Protein AF-A0A535ITK2-F1 (afdb_monomer_lite)

Foldseek 3Di:
DDFDAQPCLQVLLVVQLVVLCVVPNDDPVSNVNSNLLSNLSSVQCRPDPHCVSVVPDDPVNSVVSSVVVCVVVCVVVDPPD

Structure (mmCIF, N/CA/C/O backbone):
data_AF-A0A535ITK2-F1
#
_entry.id   AF-A0A535ITK2-F1
#
loop_
_atom_site.group_PDB
_atom_site.id
_atom_site.type_symbol
_atom_site.label_atom_id
_atom_site.label_alt_id
_atom_site.label_comp_id
_atom_site.label_asym_id
_atom_site.label_entity_id
_atom_site.label_seq_id
_atom_site.pdbx_PDB_ins_code
_atom_site.Cartn_x
_atom_site.Cartn_y
_atom_site.Cartn_z
_atom_site.occupancy
_atom_site.B_iso_or_equiv
_atom_site.auth_seq_id
_atom_site.auth_comp_id
_atom_site.auth_asym_id
_atom_site.auth_atom_id
_atom_site.pdbx_PDB_model_num
ATOM 1 N N . GLU A 1 1 ? 10.929 -11.335 1.767 1.00 53.31 1 GLU A N 1
ATOM 2 C CA . GLU A 1 1 ? 10.821 -10.058 1.036 1.00 53.31 1 GLU A CA 1
ATOM 3 C C . GLU A 1 1 ? 12.208 -9.666 0.539 1.00 53.31 1 GLU A C 1
ATOM 5 O O . GLU A 1 1 ? 13.170 -9.867 1.276 1.00 53.31 1 GLU A O 1
ATOM 10 N N . THR A 1 2 ? 12.342 -9.198 -0.703 1.00 68.06 2 THR A N 1
ATOM 11 C CA . THR A 1 2 ? 13.630 -8.761 -1.271 1.00 68.06 2 THR A CA 1
ATOM 12 C C . THR A 1 2 ? 13.471 -7.322 -1.734 1.00 68.06 2 THR A C 1
ATOM 14 O O . THR A 1 2 ? 12.856 -7.076 -2.767 1.00 68.06 2 THR A O 1
ATOM 17 N N . VAL A 1 3 ? 14.013 -6.382 -0.962 1.00 71.38 3 VAL A N 1
ATOM 18 C CA . VAL A 1 3 ? 14.058 -4.960 -1.325 1.00 71.38 3 VAL A CA 1
ATOM 19 C C . VAL A 1 3 ? 14.998 -4.792 -2.519 1.00 71.38 3 VAL A C 1
ATOM 21 O O . VAL A 1 3 ? 16.150 -5.224 -2.457 1.00 71.38 3 VAL A O 1
ATOM 24 N N . ARG A 1 4 ? 14.505 -4.196 -3.607 1.00 79.25 4 ARG A N 1
ATOM 25 C CA . ARG A 1 4 ? 15.269 -3.947 -4.840 1.00 79.25 4 ARG A CA 1
ATOM 26 C C . ARG A 1 4 ? 15.500 -2.464 -5.103 1.00 79.25 4 ARG A C 1
ATOM 28 O O . ARG A 1 4 ? 16.617 -2.096 -5.448 1.00 79.25 4 ARG A O 1
ATOM 35 N N . ASP A 1 5 ? 14.480 -1.629 -4.930 1.00 83.31 5 ASP A N 1
ATOM 36 C CA . ASP A 1 5 ? 14.545 -0.185 -5.181 1.00 83.31 5 ASP A CA 1
ATOM 37 C C . ASP A 1 5 ? 13.661 0.550 -4.163 1.00 83.31 5 ASP A C 1
ATOM 39 O O . ASP A 1 5 ? 12.448 0.444 -4.248 1.00 83.31 5 ASP A O 1
ATOM 43 N N . PRO A 1 6 ? 14.209 1.287 -3.183 1.00 82.88 6 PRO A N 1
ATOM 44 C CA . PRO A 1 6 ? 13.389 1.961 -2.175 1.00 82.88 6 PRO A CA 1
ATOM 45 C C . PRO A 1 6 ? 12.614 3.178 -2.717 1.00 82.88 6 PRO A C 1
ATOM 47 O O . PRO A 1 6 ? 11.815 3.775 -1.988 1.00 82.88 6 PRO A O 1
ATOM 50 N N . THR A 1 7 ? 12.869 3.595 -3.961 1.00 89.06 7 THR A N 1
ATOM 51 C CA . THR A 1 7 ? 12.293 4.811 -4.542 1.00 89.06 7 THR A CA 1
ATOM 52 C C . THR A 1 7 ? 10.771 4.714 -4.636 1.00 89.06 7 THR A C 1
ATOM 54 O O . THR A 1 7 ? 10.220 3.738 -5.133 1.00 89.06 7 THR A O 1
ATOM 57 N N . GLY A 1 8 ? 10.070 5.756 -4.182 1.00 90.25 8 GLY A N 1
ATOM 58 C CA . GLY A 1 8 ? 8.610 5.845 -4.287 1.00 90.25 8 GLY A CA 1
ATOM 59 C C . GLY A 1 8 ? 7.826 5.113 -3.193 1.00 90.25 8 GLY A C 1
ATOM 60 O O . GLY A 1 8 ? 6.601 5.202 -3.184 1.00 90.25 8 GLY A O 1
ATOM 61 N N . ALA A 1 9 ? 8.480 4.457 -2.226 1.00 94.69 9 ALA A N 1
ATOM 62 C CA . ALA A 1 9 ? 7.785 3.816 -1.103 1.00 94.69 9 ALA A CA 1
ATOM 63 C C . ALA A 1 9 ? 6.958 4.805 -0.263 1.00 94.69 9 ALA A C 1
ATOM 65 O O . ALA A 1 9 ? 5.833 4.501 0.131 1.00 94.69 9 ALA A O 1
ATOM 66 N N . GLY A 1 10 ? 7.495 6.009 -0.029 1.00 95.19 10 GLY A N 1
ATOM 67 C CA . GLY A 1 10 ? 6.789 7.078 0.683 1.00 95.19 10 GLY A CA 1
ATOM 68 C C . GLY A 1 10 ? 5.574 7.601 -0.087 1.00 95.19 10 GLY A C 1
ATOM 69 O O . GLY A 1 10 ? 4.502 7.758 0.494 1.00 95.19 10 GLY A O 1
ATOM 70 N N . ASP A 1 11 ? 5.711 7.797 -1.400 1.00 96.19 11 ASP A N 1
ATOM 71 C CA . ASP A 1 11 ? 4.607 8.244 -2.257 1.00 96.19 11 ASP A CA 1
ATOM 72 C C . ASP A 1 11 ? 3.521 7.169 -2.384 1.00 96.19 11 ASP A C 1
ATOM 74 O O . ASP A 1 11 ? 2.332 7.482 -2.351 1.00 96.19 11 ASP A O 1
ATOM 78 N N . ALA A 1 12 ? 3.908 5.893 -2.456 1.00 96.25 12 ALA A N 1
ATOM 79 C CA . ALA A 1 12 ? 2.975 4.770 -2.444 1.00 96.25 12 ALA A CA 1
ATOM 80 C C . ALA A 1 12 ? 2.216 4.679 -1.110 1.00 96.25 12 ALA A C 1
ATOM 82 O O . ALA A 1 12 ? 0.998 4.481 -1.106 1.00 96.25 12 ALA A O 1
ATOM 83 N N . PHE A 1 13 ? 2.906 4.896 0.016 1.00 97.69 13 PHE A N 1
ATOM 84 C CA . PHE A 1 13 ? 2.269 4.990 1.328 1.00 97.69 13 PHE A CA 1
ATOM 85 C C . PHE A 1 13 ? 1.259 6.139 1.384 1.00 97.69 13 PHE A C 1
ATOM 87 O O . PHE A 1 13 ? 0.098 5.928 1.746 1.00 97.69 13 PHE A O 1
ATOM 94 N N . ALA A 1 14 ? 1.679 7.342 0.986 1.00 97.69 14 ALA A N 1
ATOM 95 C CA . ALA A 1 14 ? 0.818 8.518 0.963 1.00 97.69 14 ALA A CA 1
ATOM 96 C C . ALA A 1 14 ? -0.392 8.305 0.041 1.00 97.69 14 ALA A C 1
ATOM 98 O O . ALA A 1 14 ? -1.517 8.615 0.425 1.00 97.69 14 ALA A O 1
ATOM 99 N N . GLY A 1 15 ? -0.189 7.704 -1.133 1.00 96.50 15 GLY A N 1
ATOM 100 C CA . GLY A 1 15 ? -1.256 7.349 -2.065 1.00 96.50 15 GLY A CA 1
ATOM 101 C C . GLY A 1 15 ? -2.270 6.372 -1.465 1.00 96.50 15 GLY A C 1
ATOM 102 O O . GLY A 1 15 ? -3.474 6.594 -1.589 1.00 96.50 15 GLY A O 1
ATOM 103 N N . GLY A 1 16 ? -1.810 5.334 -0.758 1.00 96.00 16 GLY A N 1
ATOM 104 C CA . GLY A 1 16 ? -2.688 4.379 -0.071 1.00 96.00 16 GLY A CA 1
ATOM 105 C C . GLY A 1 16 ? -3.513 5.017 1.045 1.00 96.00 16 GLY A C 1
ATOM 106 O O . GLY A 1 16 ? -4.725 4.800 1.127 1.00 96.00 16 GLY A O 1
ATOM 107 N N . LEU A 1 17 ? -2.879 5.865 1.858 1.00 97.75 17 LEU A N 1
ATOM 108 C CA . LEU A 1 17 ? -3.552 6.621 2.913 1.00 97.75 17 LEU A CA 1
ATOM 109 C C . LEU A 1 17 ? -4.603 7.577 2.334 1.00 97.75 17 LEU A C 1
ATOM 111 O O . LEU A 1 17 ? -5.767 7.544 2.738 1.00 97.75 17 LEU A O 1
ATOM 115 N N . MET A 1 18 ? -4.209 8.397 1.359 1.00 97.75 18 MET A N 1
ATOM 116 C CA . MET A 1 18 ? -5.102 9.365 0.722 1.00 97.75 18 MET A CA 1
ATOM 117 C C . MET A 1 18 ? -6.244 8.676 -0.025 1.00 97.75 18 MET A C 1
ATOM 119 O O . MET A 1 18 ? -7.371 9.161 0.020 1.00 97.75 18 MET A O 1
ATOM 123 N N . GLY A 1 19 ? -5.998 7.522 -0.651 1.00 95.81 19 GLY A N 1
ATOM 124 C CA . GLY A 1 19 ? -7.037 6.716 -1.290 1.00 95.81 19 GLY A CA 1
ATOM 125 C C . GLY A 1 19 ? -8.078 6.192 -0.298 1.00 95.81 19 GLY A C 1
ATOM 126 O O . GLY A 1 19 ? -9.275 6.217 -0.588 1.00 95.81 19 GLY A O 1
ATOM 127 N N . ALA A 1 20 ? -7.655 5.771 0.898 1.00 96.44 20 ALA A N 1
ATOM 128 C CA . ALA A 1 20 ? -8.578 5.345 1.950 1.00 96.44 20 ALA A CA 1
ATOM 129 C C . ALA A 1 20 ? -9.471 6.499 2.438 1.00 96.44 20 ALA A C 1
ATOM 131 O O . ALA A 1 20 ? -10.688 6.313 2.553 1.00 96.44 20 ALA A O 1
ATOM 132 N N . ILE A 1 21 ? -8.878 7.681 2.652 1.00 97.25 21 ILE A N 1
ATOM 133 C CA . ILE A 1 21 ? -9.591 8.908 3.046 1.00 97.25 21 ILE A CA 1
ATOM 134 C C . ILE A 1 21 ? -10.565 9.337 1.943 1.00 97.25 21 ILE A C 1
ATOM 136 O O . ILE A 1 21 ? -11.745 9.552 2.200 1.00 97.25 21 ILE A O 1
ATOM 140 N N . ALA A 1 22 ? -10.109 9.386 0.690 1.00 97.62 22 ALA A N 1
ATOM 141 C CA . ALA A 1 22 ? -10.945 9.768 -0.446 1.00 97.62 22 ALA A CA 1
ATOM 142 C C . ALA A 1 22 ? -12.159 8.841 -0.622 1.00 97.62 22 ALA A C 1
ATOM 144 O O . ALA A 1 22 ? -13.230 9.295 -1.016 1.00 97.62 22 ALA A O 1
ATOM 145 N N . ARG A 1 23 ? -12.008 7.545 -0.314 1.00 95.94 23 ARG A N 1
ATOM 146 C CA . ARG A 1 23 ? -13.095 6.562 -0.427 1.00 95.94 23 ARG A CA 1
ATOM 147 C C . ARG A 1 23 ? -14.091 6.620 0.730 1.00 95.94 23 ARG A C 1
ATOM 149 O O . ARG A 1 23 ? -15.266 6.337 0.517 1.00 95.94 23 ARG A O 1
ATOM 156 N N . SER A 1 24 ? -13.619 6.890 1.947 1.00 95.94 24 SER A N 1
ATOM 157 C CA . SER A 1 24 ? -14.386 6.606 3.174 1.00 95.94 24 SER A CA 1
ATOM 158 C C . SER A 1 24 ? -14.594 7.822 4.079 1.00 95.94 24 SER A C 1
ATO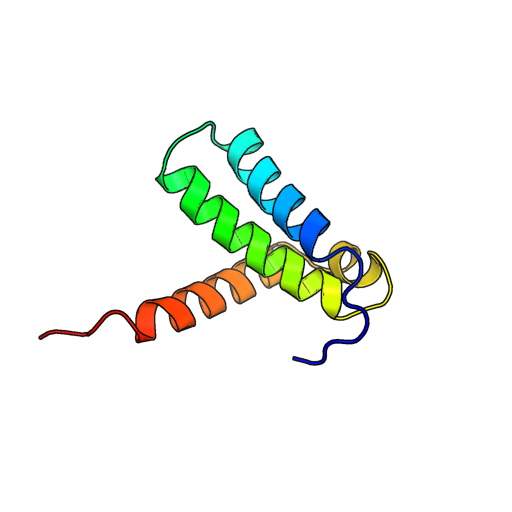M 160 O O . SER A 1 24 ? -15.228 7.682 5.120 1.00 95.94 24 SER A O 1
ATOM 162 N N . GLY A 1 25 ? -14.089 8.995 3.691 1.00 93.31 25 GLY A N 1
ATOM 163 C CA . GLY A 1 25 ? -14.117 10.209 4.503 1.00 93.31 25 GLY A CA 1
ATOM 164 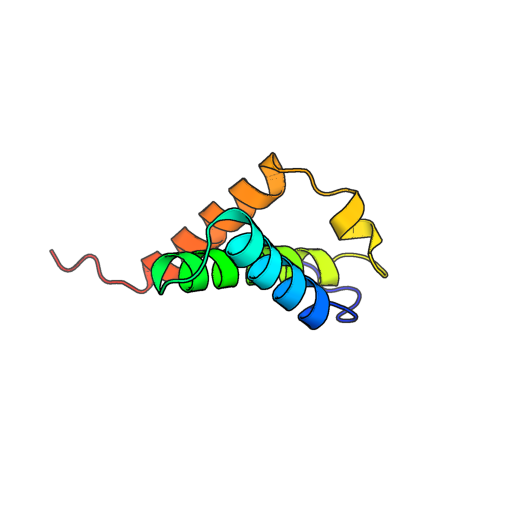C C . GLY A 1 25 ? -12.973 10.267 5.514 1.00 93.31 25 GLY A C 1
ATOM 165 O O . GLY A 1 25 ? -11.940 9.617 5.361 1.00 93.31 25 GLY A O 1
ATOM 166 N N . ASP A 1 26 ? -13.142 11.073 6.550 1.00 90.44 26 ASP A N 1
ATOM 167 C CA . ASP A 1 26 ? -12.186 11.241 7.635 1.00 90.44 26 ASP A CA 1
ATOM 168 C C . ASP A 1 26 ? -12.600 10.464 8.896 1.00 90.44 26 ASP A C 1
ATOM 170 O O . ASP A 1 26 ? -13.725 9.994 9.053 1.00 90.44 26 ASP A O 1
ATOM 174 N N . GLY A 1 27 ? -11.643 10.271 9.804 1.00 96.06 27 GLY A N 1
ATOM 175 C CA . GLY A 1 27 ? -11.872 9.593 11.078 1.00 96.06 27 GLY A CA 1
ATOM 176 C C . GLY A 1 27 ? -10.721 8.683 11.483 1.00 96.06 27 GLY A C 1
ATOM 177 O O . GLY A 1 27 ? -9.948 8.212 10.651 1.00 96.06 27 GLY A O 1
ATOM 178 N N . GLN A 1 28 ? -10.606 8.410 12.784 1.00 96.00 28 GLN A N 1
ATOM 179 C CA . GLN A 1 28 ? -9.499 7.611 13.325 1.00 96.00 28 GLN A CA 1
ATOM 180 C C . GLN A 1 28 ? -9.429 6.207 12.718 1.00 96.00 28 GLN A C 1
ATOM 182 O O . GLN A 1 28 ? -8.337 5.718 12.438 1.00 96.00 28 GLN A O 1
ATOM 187 N N . GLU A 1 29 ? -10.578 5.574 12.484 1.00 94.94 29 GLU A N 1
ATOM 188 C CA . GLU A 1 29 ? -10.629 4.239 11.887 1.00 94.94 29 GLU A CA 1
ATOM 189 C C . GLU A 1 29 ? -10.206 4.255 10.414 1.00 94.94 29 GLU A C 1
ATOM 191 O O . GLU A 1 29 ? -9.429 3.406 9.978 1.00 94.94 29 GLU A O 1
ATOM 196 N N . VAL A 1 30 ? -10.630 5.274 9.658 1.00 96.25 30 VAL A N 1
ATOM 197 C CA . VAL A 1 30 ? -10.199 5.453 8.265 1.00 96.25 30 VAL A CA 1
ATOM 198 C C . VAL A 1 30 ? -8.699 5.720 8.197 1.00 96.25 30 VAL A C 1
ATOM 200 O O . VAL A 1 30 ? -8.021 5.131 7.360 1.00 96.25 30 VAL A O 1
ATOM 203 N N . LEU A 1 31 ? -8.156 6.535 9.106 1.00 97.25 31 LEU A N 1
ATOM 204 C CA . LEU A 1 31 ? -6.718 6.788 9.191 1.00 97.25 31 LEU A CA 1
ATOM 205 C C . LEU A 1 31 ? -5.935 5.519 9.540 1.00 97.25 31 LEU A C 1
ATOM 207 O O . LEU A 1 31 ? -4.934 5.238 8.888 1.00 97.25 31 LEU A O 1
ATOM 211 N N . ARG A 1 32 ? -6.393 4.715 10.511 1.00 95.81 32 ARG A N 1
ATOM 212 C CA . ARG A 1 32 ? -5.769 3.419 10.838 1.00 95.81 32 ARG A CA 1
ATOM 213 C C . ARG A 1 32 ? -5.754 2.493 9.632 1.00 95.81 32 ARG A C 1
ATOM 215 O O . ARG A 1 32 ? -4.695 1.999 9.255 1.00 95.81 32 ARG A O 1
ATOM 222 N N . ARG A 1 33 ? -6.905 2.311 8.985 1.00 95.06 33 ARG A N 1
ATOM 223 C CA . ARG A 1 33 ? -7.017 1.466 7.794 1.00 95.06 33 ARG A CA 1
ATOM 224 C C . ARG A 1 33 ? -6.185 2.006 6.627 1.00 95.06 33 ARG A C 1
ATOM 226 O O . ARG A 1 33 ? -5.553 1.230 5.918 1.00 95.06 33 ARG A O 1
ATOM 233 N N . GLY A 1 34 ? -6.1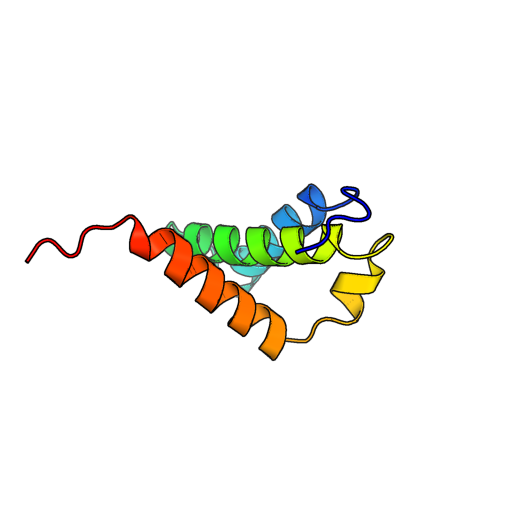43 3.323 6.453 1.00 97.56 34 GLY A N 1
ATOM 234 C CA . GLY A 1 34 ? -5.332 3.999 5.445 1.00 97.56 34 GLY A CA 1
ATOM 235 C C . GLY A 1 34 ? -3.833 3.836 5.678 1.00 97.56 34 GLY A C 1
ATOM 236 O O . GLY A 1 34 ? -3.111 3.578 4.722 1.00 97.56 34 GLY A O 1
ATOM 237 N N . MET A 1 35 ? -3.367 3.892 6.929 1.00 97.38 35 MET A N 1
ATOM 238 C CA . MET A 1 35 ? -1.976 3.577 7.266 1.00 97.38 35 MET A CA 1
ATOM 239 C C . MET A 1 35 ? -1.633 2.131 6.906 1.00 97.38 35 MET A C 1
ATOM 241 O O . MET A 1 35 ? -0.581 1.897 6.324 1.00 97.38 35 MET A O 1
ATOM 245 N N . LEU A 1 36 ? -2.527 1.172 7.177 1.00 97.19 36 LEU A N 1
ATOM 246 C CA . LEU A 1 36 ? -2.291 -0.229 6.820 1.00 97.19 36 LEU A CA 1
ATOM 247 C C . LEU A 1 36 ? -2.206 -0.436 5.298 1.00 97.19 36 LEU A C 1
ATOM 249 O O . LEU A 1 36 ? -1.255 -1.054 4.820 1.00 97.19 36 LEU A O 1
ATOM 253 N N . TYR A 1 37 ? -3.144 0.120 4.520 1.00 97.44 37 TYR A N 1
ATOM 254 C CA . TYR A 1 37 ? -3.060 0.067 3.053 1.00 97.44 37 TYR A CA 1
ATOM 255 C C . TYR A 1 37 ? -1.819 0.793 2.527 1.00 97.44 37 TYR A C 1
ATOM 257 O O . TYR A 1 37 ? -1.148 0.281 1.634 1.00 97.44 37 TYR A O 1
ATOM 265 N N . GLY A 1 38 ? -1.479 1.952 3.094 1.00 97.75 38 GLY A N 1
ATOM 266 C CA . GLY A 1 38 ? -0.260 2.679 2.760 1.00 97.75 38 GLY A CA 1
ATOM 267 C C . GLY A 1 38 ? 0.989 1.827 2.986 1.00 97.75 38 GLY A C 1
ATOM 268 O O . GLY A 1 38 ? 1.848 1.751 2.111 1.00 97.75 38 GLY A O 1
ATOM 269 N N . SER A 1 39 ? 1.082 1.127 4.118 1.00 97.50 39 SER A N 1
ATOM 270 C CA . SER A 1 39 ? 2.204 0.231 4.416 1.00 97.50 39 SER A CA 1
ATOM 271 C C . SER A 1 39 ? 2.305 -0.929 3.422 1.00 97.50 39 SER A C 1
ATOM 273 O O . SER A 1 39 ? 3.409 -1.264 2.996 1.00 97.50 39 SER A O 1
ATOM 275 N N . VAL A 1 40 ? 1.174 -1.503 3.000 1.00 97.44 40 VAL A N 1
ATOM 276 C CA . VAL A 1 40 ? 1.143 -2.553 1.965 1.00 97.44 40 VAL A CA 1
ATOM 277 C C . VAL A 1 40 ? 1.583 -2.019 0.598 1.00 97.44 40 VAL A C 1
ATOM 279 O O . VAL A 1 40 ? 2.361 -2.668 -0.097 1.00 97.44 40 VAL A O 1
ATOM 282 N N . LEU A 1 41 ? 1.130 -0.830 0.195 1.00 96.81 41 LEU A N 1
ATOM 283 C CA . LEU A 1 41 ? 1.554 -0.241 -1.080 1.00 96.81 41 LEU A CA 1
ATOM 284 C C . LEU A 1 41 ? 3.029 0.175 -1.060 1.00 96.81 41 LEU A C 1
ATOM 286 O O . LEU A 1 41 ? 3.726 -0.009 -2.056 1.00 96.81 41 LEU A O 1
ATOM 290 N N . GLY A 1 42 ? 3.524 0.673 0.075 1.00 96.38 42 GLY A N 1
ATOM 291 C CA . GLY A 1 42 ? 4.944 0.944 0.283 1.00 96.38 42 GLY A CA 1
ATOM 292 C C . GLY A 1 42 ? 5.798 -0.321 0.181 1.00 96.38 42 GLY A C 1
ATOM 293 O O . GLY A 1 42 ? 6.851 -0.287 -0.451 1.00 96.38 42 GLY A O 1
ATOM 294 N N . SER A 1 43 ? 5.331 -1.452 0.724 1.00 95.44 43 SER A N 1
ATOM 295 C CA . SER A 1 43 ? 6.053 -2.728 0.617 1.00 95.44 43 SER A CA 1
ATOM 296 C C . SER A 1 43 ? 6.090 -3.265 -0.815 1.00 95.44 43 SER A C 1
ATOM 298 O O . SER A 1 43 ? 7.112 -3.776 -1.259 1.00 95.44 43 SER A O 1
ATOM 300 N N . LEU A 1 44 ? 5.028 -3.054 -1.596 1.00 95.06 44 LEU A N 1
ATOM 301 C CA . LEU A 1 44 ? 5.034 -3.350 -3.030 1.00 95.06 44 LEU A CA 1
ATOM 302 C C . LEU A 1 44 ? 5.987 -2.434 -3.806 1.00 95.06 44 LEU A C 1
ATOM 304 O O . LEU A 1 44 ? 6.690 -2.906 -4.697 1.00 95.06 44 LEU A O 1
ATOM 308 N N . ALA A 1 45 ? 6.034 -1.141 -3.481 1.00 94.12 45 ALA A N 1
ATOM 309 C CA . ALA A 1 45 ? 6.882 -0.179 -4.184 1.00 94.12 45 ALA A CA 1
ATOM 310 C C . ALA A 1 45 ? 8.362 -0.582 -4.175 1.00 94.12 45 ALA A C 1
ATOM 312 O O . ALA A 1 45 ? 9.054 -0.350 -5.158 1.00 94.12 45 ALA A O 1
ATOM 313 N N . VAL A 1 46 ? 8.828 -1.228 -3.098 1.00 93.88 46 VAL A N 1
ATOM 314 C CA . VAL A 1 46 ? 10.252 -1.544 -2.939 1.00 93.88 46 VAL A CA 1
ATOM 315 C C . VAL A 1 46 ? 10.728 -2.829 -3.621 1.00 93.88 46 VAL A C 1
ATOM 317 O O . VAL A 1 46 ? 11.930 -3.102 -3.652 1.00 93.88 46 VAL A O 1
ATOM 320 N N . GLU A 1 47 ? 9.818 -3.650 -4.148 1.00 91.50 47 GLU A N 1
ATOM 321 C CA . GLU A 1 47 ? 10.131 -4.994 -4.663 1.00 91.50 47 GLU A CA 1
ATOM 322 C C . GLU A 1 47 ? 10.566 -5.036 -6.137 1.00 91.50 47 GLU A C 1
ATOM 324 O O . GLU A 1 47 ? 11.140 -6.037 -6.573 1.00 91.50 47 GLU A O 1
ATOM 329 N N . ASP A 1 48 ? 10.296 -3.997 -6.929 1.00 90.94 48 ASP A N 1
ATOM 330 C CA . ASP A 1 48 ? 10.680 -3.920 -8.346 1.00 90.94 48 ASP A CA 1
ATOM 331 C C . ASP A 1 48 ? 11.049 -2.478 -8.710 1.00 90.94 48 ASP A C 1
ATOM 333 O O . ASP A 1 48 ? 10.730 -1.541 -7.990 1.00 90.94 48 ASP A O 1
ATOM 337 N N . PHE A 1 49 ? 11.730 -2.299 -9.837 1.00 88.88 49 PHE A N 1
ATOM 338 C CA . PHE A 1 49 ? 12.154 -0.977 -10.284 1.00 88.88 49 PHE A CA 1
ATOM 339 C C . PHE A 1 49 ? 10.950 -0.101 -10.650 1.00 88.88 49 PHE A C 1
ATOM 341 O O . PHE A 1 49 ? 10.121 -0.493 -11.489 1.00 88.88 49 PHE A O 1
ATOM 348 N N . SER A 1 50 ? 10.911 1.123 -10.115 1.00 88.00 50 SER A N 1
ATOM 349 C CA . SER A 1 50 ? 9.821 2.078 -10.352 1.00 88.00 50 SER A CA 1
ATOM 350 C C . SER A 1 50 ? 8.440 1.475 -10.009 1.00 88.00 50 SER A C 1
ATOM 352 O O . SER A 1 50 ? 8.302 0.566 -9.199 1.00 88.00 50 SER A O 1
ATOM 354 N N . VAL A 1 51 ? 7.367 1.940 -10.646 1.00 89.50 51 VAL A N 1
ATOM 355 C CA . VAL A 1 51 ? 5.982 1.536 -10.330 1.00 89.50 51 VAL A CA 1
ATOM 356 C C . VAL A 1 51 ? 5.597 0.134 -10.825 1.00 89.50 51 VAL A C 1
ATOM 358 O O . VAL A 1 51 ? 4.445 -0.279 -10.688 1.00 89.50 51 VAL A O 1
ATOM 361 N N . ARG A 1 52 ? 6.533 -0.619 -11.421 1.00 92.12 52 ARG A N 1
ATOM 362 C CA . ARG A 1 52 ? 6.249 -1.899 -12.097 1.00 92.12 52 ARG A CA 1
ATOM 363 C C . ARG A 1 52 ? 5.580 -2.905 -11.177 1.00 92.12 52 ARG A C 1
ATOM 365 O O . ARG A 1 52 ? 4.702 -3.640 -11.629 1.00 92.12 52 ARG A O 1
ATOM 372 N N . ARG A 1 53 ? 5.990 -2.947 -9.907 1.00 93.69 53 ARG A N 1
ATOM 373 C CA . ARG A 1 53 ? 5.410 -3.882 -8.949 1.00 93.69 53 ARG A CA 1
ATOM 374 C C . ARG A 1 53 ? 3.967 -3.544 -8.606 1.00 93.69 53 ARG A C 1
ATOM 376 O O . ARG A 1 53 ? 3.133 -4.445 -8.584 1.00 93.69 53 ARG A O 1
ATOM 383 N N . ILE A 1 54 ? 3.697 -2.263 -8.363 1.00 91.44 54 ILE A N 1
ATOM 384 C CA . ILE A 1 54 ? 2.370 -1.751 -8.010 1.00 91.44 54 ILE A CA 1
ATOM 385 C C . ILE A 1 54 ? 1.391 -2.011 -9.158 1.00 91.44 54 ILE A C 1
ATOM 387 O O . ILE A 1 54 ? 0.303 -2.516 -8.925 1.00 91.44 54 ILE A O 1
ATOM 391 N N . VAL A 1 55 ? 1.801 -1.748 -10.404 1.00 93.75 55 VAL A N 1
ATOM 392 C CA . VAL A 1 55 ? 0.958 -1.948 -11.600 1.00 93.75 55 VAL A CA 1
ATOM 393 C C . VAL A 1 55 ? 0.565 -3.416 -11.815 1.00 93.75 55 VAL A C 1
ATOM 395 O O . VAL A 1 55 ? -0.482 -3.691 -12.391 1.00 93.75 55 VAL A O 1
ATOM 398 N N . LYS A 1 56 ? 1.398 -4.365 -11.373 1.00 95.50 56 LYS A N 1
ATOM 399 C CA . LYS A 1 56 ? 1.128 -5.808 -11.491 1.00 95.50 56 LYS A CA 1
ATOM 400 C C . LYS A 1 56 ? 0.303 -6.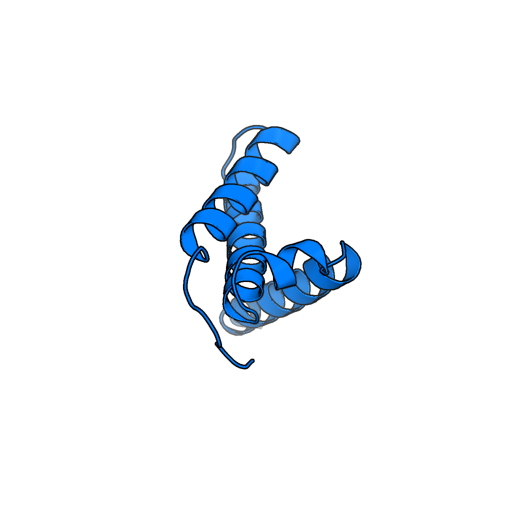372 -10.334 1.00 95.50 56 LYS A C 1
ATOM 402 O O . LYS A 1 56 ? -0.181 -7.491 -10.460 1.00 95.50 56 LYS A O 1
ATOM 407 N N . ALA A 1 57 ? 0.219 -5.660 -9.211 1.00 95.12 57 ALA A N 1
ATOM 408 C CA . ALA A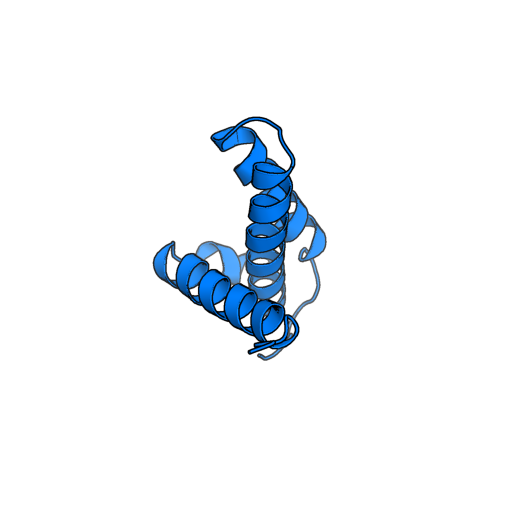 1 57 ? -0.521 -6.127 -8.050 1.00 95.12 57 ALA A CA 1
ATOM 409 C C . ALA A 1 57 ? -2.027 -6.067 -8.326 1.00 95.12 57 ALA A C 1
ATOM 411 O O . ALA A 1 57 ? -2.525 -5.114 -8.928 1.00 95.12 57 ALA A O 1
ATOM 412 N N . ASP A 1 58 ? -2.751 -7.072 -7.848 1.00 96.50 58 ASP A N 1
ATOM 413 C CA . ASP A 1 58 ? -4.208 -7.071 -7.832 1.00 96.50 58 ASP A CA 1
ATOM 414 C C . ASP A 1 58 ? -4.743 -6.861 -6.407 1.00 96.50 58 ASP A C 1
ATOM 416 O O . ASP A 1 58 ? -4.002 -6.841 -5.419 1.00 96.50 58 ASP A O 1
ATOM 420 N N . LEU A 1 59 ? -6.060 -6.676 -6.297 1.00 94.00 59 LEU A N 1
ATOM 421 C CA . LEU A 1 59 ? 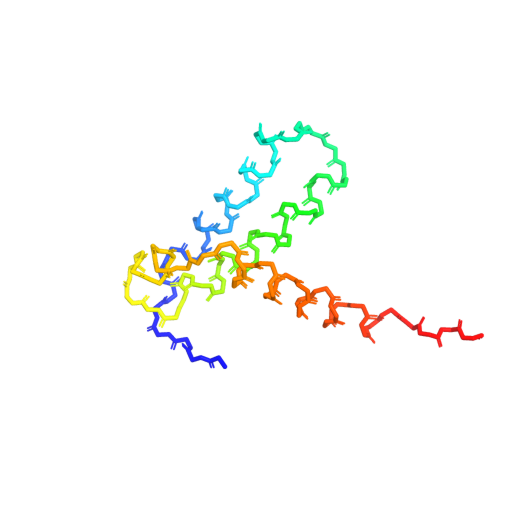-6.713 -6.478 -5.004 1.00 94.00 59 LEU A CA 1
ATOM 422 C C . LEU A 1 59 ? -6.574 -7.695 -4.079 1.00 94.00 59 LEU A C 1
ATOM 424 O O . LEU A 1 59 ? -6.495 -7.514 -2.869 1.00 94.00 59 LEU A O 1
ATOM 428 N N . GLY A 1 60 ? -6.527 -8.915 -4.622 1.00 97.50 60 GLY A N 1
ATOM 429 C CA . GLY A 1 60 ? -6.378 -10.131 -3.824 1.00 97.50 60 GLY A CA 1
ATOM 430 C C . GLY A 1 60 ? -5.018 -10.193 -3.137 1.00 97.50 60 GLY A C 1
ATOM 431 O O . GLY A 1 60 ? -4.937 -10.507 -1.950 1.00 97.50 60 GLY A O 1
ATOM 432 N N . GLU A 1 61 ? -3.955 -9.817 -3.848 1.00 96.81 61 GLU A N 1
ATOM 433 C CA . GLU A 1 61 ? -2.623 -9.693 -3.268 1.00 96.81 61 GLU A CA 1
ATOM 434 C C . GLU A 1 61 ? -2.583 -8.617 -2.174 1.00 96.81 61 GLU A C 1
ATOM 436 O O . GLU A 1 61 ? -2.044 -8.857 -1.089 1.00 96.81 61 GLU A O 1
ATOM 441 N N . ILE A 1 62 ? -3.147 -7.436 -2.446 1.00 96.31 62 ILE A N 1
ATOM 442 C CA . ILE A 1 62 ? -3.154 -6.318 -1.491 1.00 96.31 62 ILE A CA 1
ATOM 443 C C . ILE A 1 62 ? -3.874 -6.722 -0.199 1.00 96.31 62 ILE A C 1
ATOM 445 O O . ILE A 1 62 ? -3.342 -6.502 0.888 1.00 96.31 62 ILE A O 1
ATOM 449 N N . GLU A 1 63 ? -5.045 -7.353 -0.301 1.00 96.38 63 GLU A N 1
ATOM 450 C CA . GLU A 1 63 ? -5.801 -7.833 0.863 1.00 96.38 63 GLU A CA 1
ATOM 451 C C . GLU A 1 63 ? -5.068 -8.973 1.597 1.00 96.38 63 GLU A C 1
ATOM 453 O O . GLU A 1 63 ? -5.042 -9.004 2.828 1.00 96.38 63 GLU A O 1
ATOM 458 N N . GLY A 1 64 ? -4.386 -9.869 0.876 1.00 97.69 64 GLY A N 1
ATOM 459 C CA . GLY A 1 64 ? -3.556 -10.915 1.486 1.00 97.69 64 GLY A CA 1
ATOM 460 C C . GLY A 1 64 ? -2.379 -10.353 2.293 1.00 97.69 64 GLY A C 1
ATOM 461 O O . GLY A 1 64 ? -2.119 -10.779 3.426 1.00 97.69 64 GLY A O 1
ATOM 462 N N . ARG A 1 65 ? -1.690 -9.341 1.750 1.00 96.56 65 ARG A N 1
ATOM 463 C CA . ARG A 1 65 ? -0.630 -8.609 2.464 1.00 96.56 65 ARG A CA 1
ATOM 464 C C . ARG A 1 65 ? -1.178 -7.826 3.649 1.00 96.56 65 ARG A C 1
ATOM 466 O O . ARG A 1 65 ? -0.535 -7.795 4.695 1.00 96.56 65 ARG A O 1
ATOM 473 N N . LEU A 1 66 ? -2.358 -7.227 3.505 1.00 96.62 66 LEU A N 1
ATOM 474 C CA . LEU A 1 66 ? -3.031 -6.523 4.589 1.00 96.62 66 LEU A CA 1
ATOM 475 C C . LEU A 1 66 ? -3.340 -7.470 5.754 1.00 96.62 66 LEU A C 1
ATOM 477 O O . LEU A 1 66 ? -3.005 -7.143 6.889 1.00 96.62 66 LEU A O 1
ATOM 481 N N . SER A 1 67 ? -3.900 -8.653 5.476 1.00 96.12 67 SER A N 1
ATOM 482 C CA . SER A 1 67 ? -4.134 -9.689 6.493 1.00 96.12 67 SER A CA 1
ATOM 483 C C . SER A 1 67 ? -2.837 -10.070 7.201 1.00 96.12 67 SER A C 1
ATOM 485 O O . SER A 1 67 ? -2.778 -10.070 8.425 1.00 96.12 67 SER A O 1
ATOM 487 N N . THR A 1 68 ? -1.772 -10.309 6.431 1.00 95.88 68 THR A N 1
ATOM 488 C CA . THR A 1 68 ? -0.452 -10.654 6.977 1.00 95.88 68 THR A CA 1
ATOM 489 C C . THR A 1 68 ? 0.090 -9.553 7.896 1.00 95.88 68 THR A C 1
ATOM 491 O O . THR A 1 68 ? 0.600 -9.838 8.978 1.00 95.88 68 THR A O 1
ATOM 494 N N . LEU A 1 69 ? -0.035 -8.285 7.494 1.00 95.38 69 LEU A N 1
ATOM 495 C CA . LEU A 1 69 ? 0.400 -7.140 8.294 1.00 95.38 69 LEU A CA 1
ATOM 496 C C . LEU A 1 69 ? -0.418 -7.003 9.586 1.00 95.38 69 LEU A C 1
ATOM 498 O O . LEU A 1 69 ? 0.149 -6.762 10.652 1.00 95.38 69 LEU A O 1
ATOM 502 N N . VAL A 1 70 ? -1.739 -7.174 9.507 1.00 94.38 70 VAL A N 1
ATOM 503 C CA . VAL A 1 70 ? -2.621 -7.158 10.683 1.00 94.38 70 VAL A CA 1
ATOM 504 C C . VAL A 1 70 ? -2.251 -8.280 11.646 1.00 94.38 70 VAL A C 1
ATOM 506 O O . VAL A 1 70 ? -2.147 -8.020 12.846 1.00 94.38 70 VAL A O 1
ATOM 509 N N . ASP A 1 71 ? -1.983 -9.486 11.145 1.00 94.38 71 ASP A N 1
ATOM 510 C CA . ASP A 1 71 ? -1.539 -10.612 11.968 1.00 94.38 71 ASP A CA 1
ATOM 511 C C . ASP A 1 71 ? -0.216 -10.286 12.678 1.00 94.38 71 ASP A C 1
ATOM 513 O O . ASP A 1 71 ? -0.120 -10.441 13.895 1.00 94.38 71 ASP A O 1
ATOM 517 N N . MET A 1 72 ? 0.777 -9.737 11.967 1.00 93.06 72 MET A N 1
ATOM 518 C CA . MET A 1 72 ? 2.064 -9.331 12.558 1.00 93.06 72 MET A CA 1
ATOM 519 C C . MET A 1 72 ? 1.910 -8.315 13.696 1.00 93.06 72 MET A C 1
ATOM 521 O O . MET A 1 72 ? 2.581 -8.425 14.721 1.00 93.06 72 MET A O 1
ATOM 525 N N . ILE A 1 73 ? 1.034 -7.323 13.526 1.00 91.25 73 ILE A N 1
ATOM 526 C CA . ILE A 1 73 ? 0.800 -6.284 14.539 1.00 91.25 73 ILE A CA 1
ATOM 527 C C . ILE A 1 73 ? -0.003 -6.854 15.717 1.00 91.25 73 ILE A C 1
ATOM 529 O O . ILE A 1 73 ? 0.273 -6.526 16.873 1.00 91.25 73 ILE A O 1
ATOM 533 N N . SER A 1 74 ? -0.964 -7.738 15.440 1.00 85.50 74 SER A N 1
ATOM 534 C CA . SER A 1 74 ? -1.831 -8.348 16.455 1.00 85.50 74 SER A CA 1
ATOM 535 C C . SER A 1 74 ? -1.092 -9.354 17.338 1.00 85.50 74 SER A C 1
ATOM 537 O O . SER A 1 74 ? -1.450 -9.511 18.500 1.00 85.50 74 SER A O 1
ATOM 539 N N . LEU A 1 75 ? -0.020 -9.984 16.844 1.00 62.84 75 LEU A N 1
ATOM 540 C CA . LEU A 1 75 ? 0.832 -10.886 17.634 1.00 62.84 75 LEU A CA 1
ATOM 541 C C . LEU A 1 75 ? 1.544 -10.186 18.810 1.00 62.84 75 LEU A C 1
ATOM 543 O O . LEU A 1 75 ? 1.931 -10.854 19.768 1.00 62.84 75 LEU A O 1
ATOM 547 N N . ASN A 1 76 ? 1.654 -8.853 18.783 1.00 56.69 76 ASN A N 1
ATOM 548 C CA . ASN A 1 76 ? 2.189 -8.045 19.886 1.00 56.69 76 ASN A CA 1
ATOM 549 C C . ASN A 1 76 ? 1.099 -7.512 20.839 1.00 56.69 76 ASN A C 1
ATOM 551 O O . ASN A 1 76 ? 1.417 -6.891 21.853 1.00 56.69 76 ASN A O 1
ATOM 555 N N . GLY A 1 77 ? -0.180 -7.760 20.538 1.00 53.22 77 GLY A N 1
ATOM 556 C CA . GLY A 1 77 ? -1.309 -7.537 21.436 1.00 53.22 77 GLY A CA 1
ATOM 557 C C . GLY A 1 77 ? -1.622 -8.836 22.164 1.00 53.22 77 GLY A C 1
ATOM 558 O O . GLY A 1 77 ? -2.269 -9.721 21.617 1.00 53.22 77 GLY A O 1
ATOM 559 N N . SER A 1 78 ? -1.113 -8.972 23.383 1.00 44.22 78 SER A N 1
ATOM 560 C CA . SER A 1 78 ? -1.285 -10.127 24.261 1.00 44.22 78 SER A CA 1
ATOM 561 C C . SER A 1 78 ? -2.656 -10.803 24.103 1.00 44.22 78 SER A C 1
ATOM 563 O O . SER A 1 78 ? -3.690 -10.189 24.365 1.00 44.22 78 SER A O 1
ATOM 565 N N . ARG A 1 79 ? -2.667 -12.116 23.827 1.00 48.69 79 ARG A N 1
ATOM 566 C CA . ARG A 1 79 ? -3.658 -12.998 24.461 1.00 48.69 79 ARG A CA 1
ATOM 567 C C . ARG A 1 79 ? -3.395 -12.943 25.969 1.00 48.69 79 ARG A C 1
ATOM 569 O O . ARG A 1 79 ? -2.750 -13.828 26.524 1.00 48.69 79 ARG A O 1
ATOM 576 N N . ALA A 1 80 ? -3.830 -11.865 26.611 1.00 39.75 80 ALA A N 1
ATOM 577 C CA . ALA A 1 80 ? -4.139 -11.889 28.024 1.00 39.75 80 ALA A CA 1
ATOM 578 C C . ALA A 1 80 ? -5.432 -12.705 28.132 1.00 39.75 80 ALA A C 1
ATOM 580 O O . ALA A 1 80 ? -6.512 -12.219 27.795 1.00 39.75 80 ALA A O 1
ATOM 581 N N . GLN A 1 81 ? -5.267 -13.994 28.436 1.00 37.53 81 GLN A N 1
ATOM 582 C CA . GLN A 1 81 ? -6.322 -14.777 29.073 1.00 37.53 81 GLN A CA 1
ATOM 583 C C . GLN A 1 81 ? -6.562 -14.225 30.476 1.00 37.53 81 GLN A C 1
ATOM 585 O O . GLN A 1 81 ? -5.564 -13.785 31.095 1.00 37.53 81 GLN A O 1
#

pLDDT: mean 89.37, std 14.41, range [37.53, 97.75]

Radius of gyration: 13.57 Å; chains: 1; bounding box: 30×26×41 Å

Sequence (81 aa):
ETVRDPTGAGDAFAGGLMGAIARSGDGQEVLRRGMLYGSVLGSLAVEDFSVRRIVKADLGEIEGRLSTLVDMISLNGSRAQ

Secondary structure (DSSP, 8-state):
------TTHHHHHHHHHHHHHHHH-SSHHHHHHHHHHHHHHHHHHTTSSTTHHHHH--HHHHHHHHHHHHHHHHTTS----